Protein AF-A0A5B6YYH7-F1 (afdb_monomer_lite)

Structure (mmCIF, N/CA/C/O backbone):
data_AF-A0A5B6YYH7-F1
#
_entry.id   AF-A0A5B6YYH7-F1
#
loop_
_atom_site.group_PDB
_atom_site.id
_atom_site.type_symbol
_atom_site.label_atom_id
_atom_site.label_alt_id
_atom_site.label_comp_id
_atom_site.label_asym_id
_atom_site.label_entity_id
_atom_site.label_seq_id
_atom_site.pdbx_PDB_ins_code
_atom_site.Cartn_x
_atom_site.Cartn_y
_atom_site.Cartn_z
_atom_site.occupancy
_atom_site.B_iso_or_equiv
_atom_site.auth_seq_id
_atom_site.auth_comp_id
_atom_site.auth_asym_id
_atom_site.auth_atom_id
_atom_site.pdbx_PDB_model_num
ATOM 1 N N . ARG A 1 1 ? -18.263 -27.437 11.216 1.00 47.56 1 ARG A N 1
ATOM 2 C CA . ARG A 1 1 ? -17.140 -27.033 12.102 1.00 47.56 1 ARG A CA 1
ATOM 3 C C . ARG A 1 1 ? -16.261 -28.224 12.548 1.00 47.56 1 ARG A C 1
ATOM 5 O O . ARG A 1 1 ? -15.476 -28.057 13.463 1.00 47.56 1 ARG A O 1
ATOM 12 N N . THR A 1 2 ? -16.317 -29.389 11.886 1.00 45.94 2 THR A N 1
ATOM 13 C CA . THR A 1 2 ? -15.533 -30.598 12.245 1.00 45.94 2 THR A CA 1
ATOM 14 C C . THR A 1 2 ? -14.491 -31.024 11.202 1.00 45.94 2 THR A C 1
ATOM 16 O O . THR A 1 2 ? -13.766 -31.978 11.441 1.00 45.94 2 THR A O 1
ATOM 19 N N . TYR A 1 3 ? -14.368 -30.308 10.076 1.00 54.19 3 TYR A N 1
ATOM 20 C CA . TYR A 1 3 ? -13.426 -30.653 8.994 1.00 54.19 3 TYR A CA 1
ATOM 21 C C . TYR A 1 3 ? -12.489 -29.514 8.570 1.00 54.19 3 TYR A C 1
ATOM 23 O O . TYR A 1 3 ? -11.571 -29.731 7.789 1.00 54.19 3 TYR A O 1
ATOM 31 N N . CYS A 1 4 ? -12.681 -28.301 9.091 1.00 41.62 4 CYS A N 1
ATOM 32 C CA . CYS A 1 4 ? -11.793 -27.173 8.826 1.00 41.62 4 CYS A CA 1
ATOM 33 C C . CYS A 1 4 ? -11.231 -26.700 10.164 1.00 41.62 4 CYS A C 1
ATOM 35 O O . CYS A 1 4 ? -11.959 -26.116 10.965 1.00 41.62 4 CYS A O 1
ATOM 37 N N . MET A 1 5 ? -9.951 -26.979 10.407 1.00 47.28 5 MET A N 1
ATOM 38 C CA . MET A 1 5 ? -9.171 -26.447 11.531 1.00 47.28 5 MET A CA 1
ATOM 39 C C . MET A 1 5 ? -8.831 -24.968 11.273 1.00 47.28 5 MET A C 1
ATOM 41 O O . MET A 1 5 ? -7.671 -24.588 11.160 1.00 47.28 5 MET A O 1
ATOM 45 N N . GLY A 1 6 ? -9.857 -24.138 11.091 1.00 60.00 6 GLY A N 1
ATOM 46 C CA . GLY A 1 6 ? -9.721 -22.715 10.802 1.00 60.00 6 GLY A CA 1
ATOM 47 C C . GLY A 1 6 ? -11.075 -22.011 10.803 1.00 60.00 6 GLY A C 1
ATOM 48 O O . GLY A 1 6 ? -12.089 -22.589 10.401 1.00 60.00 6 GLY A O 1
ATOM 49 N N . GLU A 1 7 ? -11.100 -20.763 11.274 1.00 58.38 7 GLU A N 1
ATOM 50 C CA . GLU A 1 7 ? -12.265 -19.891 11.132 1.00 58.38 7 GLU A CA 1
ATOM 51 C C . GLU A 1 7 ? -12.514 -19.624 9.646 1.00 58.38 7 GLU A C 1
ATOM 53 O O . GLU A 1 7 ? -11.746 -18.935 8.975 1.00 58.38 7 GLU A O 1
ATOM 58 N N . LEU A 1 8 ? -13.606 -20.180 9.122 1.00 50.72 8 LEU A N 1
ATOM 59 C CA . LEU A 1 8 ? -14.076 -19.853 7.786 1.00 50.72 8 LEU A CA 1
ATOM 60 C C . LEU A 1 8 ? -14.674 -18.442 7.831 1.00 50.72 8 LEU A C 1
ATOM 62 O O . LEU A 1 8 ? -15.820 -18.259 8.245 1.00 50.72 8 LEU A O 1
ATOM 66 N N . ILE A 1 9 ? -13.889 -17.440 7.436 1.00 57.75 9 ILE A N 1
ATOM 67 C CA . ILE A 1 9 ? -14.374 -16.067 7.284 1.00 57.75 9 ILE A CA 1
ATOM 68 C C . ILE A 1 9 ? -15.453 -16.078 6.195 1.00 57.75 9 ILE A C 1
ATOM 70 O O . ILE A 1 9 ? -15.164 -16.361 5.031 1.00 57.75 9 ILE A O 1
ATOM 74 N N . ARG A 1 10 ? -16.711 -15.791 6.562 1.00 53.94 10 ARG A N 1
ATOM 75 C CA . ARG A 1 10 ? -17.771 -15.568 5.571 1.00 53.94 10 ARG A CA 1
ATOM 76 C C . ARG A 1 10 ? -17.393 -14.336 4.745 1.00 53.94 10 ARG A C 1
ATOM 78 O O . ARG A 1 10 ? -17.120 -13.294 5.340 1.00 53.94 10 ARG A O 1
ATOM 85 N N . PRO A 1 11 ? -17.400 -14.411 3.405 1.00 48.28 11 PRO A N 1
ATOM 86 C CA . PRO A 1 11 ? -17.229 -13.227 2.580 1.00 48.28 11 PRO A CA 1
ATOM 87 C C . PRO A 1 11 ? -18.373 -12.247 2.865 1.00 48.28 11 PRO A C 1
ATOM 89 O O . PRO A 1 11 ? -19.516 -12.480 2.473 1.00 48.28 11 PRO A O 1
ATOM 92 N N . GLY A 1 12 ? -18.081 -11.159 3.576 1.00 54.56 12 GLY A N 1
ATOM 93 C CA . GLY A 1 12 ? -18.967 -10.003 3.625 1.00 54.56 12 GLY A CA 1
ATOM 94 C C . GLY A 1 12 ? -19.023 -9.372 2.235 1.00 54.56 12 GLY A C 1
ATOM 95 O O . GLY A 1 12 ? -17.998 -9.214 1.577 1.00 54.56 12 GLY A O 1
ATOM 96 N N . GLN A 1 13 ? -20.216 -9.005 1.769 1.00 50.22 13 GLN A N 1
ATOM 97 C CA . GLN A 1 13 ? -20.475 -8.494 0.413 1.00 50.22 13 GLN A CA 1
ATOM 98 C C . GLN A 1 13 ? -19.799 -7.128 0.112 1.00 50.22 13 GLN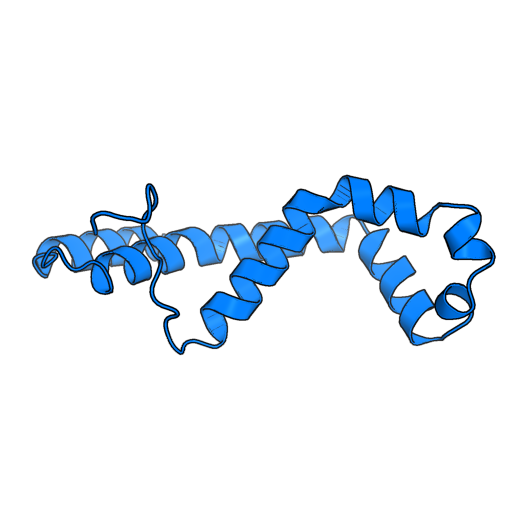 A C 1
ATOM 100 O O . GLN A 1 13 ? -19.995 -6.543 -0.955 1.00 50.22 13 GLN A O 1
ATOM 105 N N . THR A 1 14 ? -19.025 -6.563 1.043 1.00 56.22 14 THR A N 1
ATOM 106 C CA . THR A 1 14 ? -18.562 -5.177 0.977 1.00 56.22 14 THR A CA 1
ATOM 107 C C . THR A 1 14 ? -17.291 -5.040 0.136 1.00 56.22 14 THR A C 1
ATOM 109 O O . THR A 1 14 ? -16.187 -5.394 0.540 1.00 56.22 14 THR A O 1
ATOM 112 N N . ARG A 1 15 ? -17.434 -4.400 -1.032 1.00 54.44 15 ARG A N 1
ATOM 113 C CA . ARG A 1 15 ? -16.322 -3.978 -1.912 1.00 54.44 15 ARG A CA 1
ATOM 114 C C 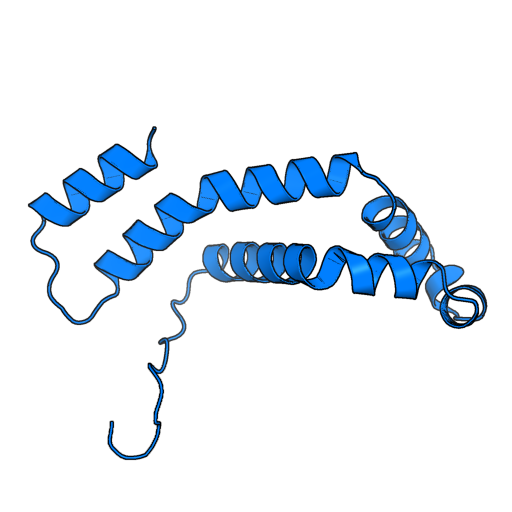. ARG A 1 15 ? -15.221 -3.186 -1.177 1.00 54.44 15 ARG A C 1
ATOM 116 O O . ARG A 1 15 ? -14.073 -3.176 -1.610 1.00 54.44 15 ARG A O 1
ATOM 123 N N . PHE A 1 16 ? -15.559 -2.546 -0.053 1.00 59.50 16 PHE A N 1
ATOM 124 C CA . PHE A 1 16 ? -14.614 -1.837 0.816 1.00 59.50 16 PHE A CA 1
ATOM 125 C C . PHE A 1 16 ? -13.589 -2.765 1.479 1.00 59.50 16 PHE A C 1
ATOM 127 O O . PHE A 1 16 ? -12.405 -2.430 1.513 1.00 59.50 16 PHE A O 1
ATOM 134 N N . ALA A 1 17 ? -14.011 -3.943 1.949 1.00 67.56 17 ALA A N 1
ATOM 135 C CA . ALA A 1 17 ? -13.096 -4.915 2.536 1.00 67.56 17 ALA A CA 1
ATOM 136 C C . ALA A 1 17 ? -12.120 -5.456 1.480 1.00 67.56 17 ALA A C 1
ATOM 138 O O . ALA A 1 17 ? -10.938 -5.616 1.767 1.00 67.56 17 ALA A O 1
ATOM 139 N N . THR A 1 18 ? -12.581 -5.652 0.239 1.00 76.75 18 THR A N 1
ATOM 140 C CA . THR A 1 18 ? -11.745 -6.135 -0.871 1.00 76.75 18 THR A CA 1
ATOM 141 C C . THR A 1 18 ? -10.574 -5.199 -1.164 1.00 76.75 18 THR A C 1
ATOM 143 O O . THR A 1 18 ? -9.436 -5.655 -1.239 1.00 76.75 18 THR A O 1
ATOM 146 N N . ASN A 1 19 ? -10.825 -3.890 -1.279 1.00 81.62 19 ASN A N 1
ATOM 147 C CA . ASN A 1 19 ? -9.770 -2.912 -1.568 1.00 81.62 19 ASN A CA 1
ATOM 148 C C . ASN A 1 19 ? -8.773 -2.777 -0.411 1.00 81.62 19 ASN A C 1
ATOM 150 O O . ASN A 1 19 ? -7.571 -2.678 -0.647 1.00 81.62 19 ASN A O 1
ATOM 154 N N . TYR A 1 20 ? -9.262 -2.802 0.832 1.00 84.25 20 TYR A N 1
ATOM 155 C CA . TYR A 1 20 ? -8.413 -2.774 2.023 1.00 84.25 20 TYR A CA 1
ATOM 156 C C . TYR A 1 20 ? -7.503 -4.006 2.102 1.00 84.25 20 TYR A C 1
ATOM 158 O O . TYR A 1 20 ? -6.290 -3.861 2.239 1.00 84.25 20 TYR A O 1
ATOM 166 N N . ILE A 1 21 ? -8.067 -5.207 1.937 1.00 84.81 21 ILE A N 1
ATOM 167 C CA . ILE A 1 21 ? -7.318 -6.471 1.963 1.00 84.81 21 ILE A CA 1
ATOM 168 C C . ILE A 1 21 ? -6.297 -6.518 0.820 1.00 84.81 21 ILE A C 1
ATOM 170 O O . ILE A 1 21 ? -5.155 -6.921 1.028 1.00 84.81 21 ILE A O 1
ATOM 174 N N . ALA A 1 22 ? -6.672 -6.061 -0.379 1.00 89.06 22 ALA A N 1
ATOM 175 C CA . ALA A 1 22 ? -5.752 -5.981 -1.509 1.00 89.06 22 ALA A CA 1
ATOM 176 C C . ALA A 1 22 ? -4.581 -5.027 -1.222 1.00 89.06 22 ALA A C 1
ATOM 178 O O . ALA A 1 22 ? -3.427 -5.380 -1.461 1.00 89.06 22 ALA A O 1
ATOM 179 N N . LEU A 1 23 ? -4.852 -3.840 -0.667 1.00 90.56 23 LEU A N 1
ATOM 180 C CA . LEU A 1 23 ? -3.807 -2.880 -0.314 1.00 90.56 23 LEU A CA 1
ATOM 181 C C . LEU A 1 23 ? -2.890 -3.417 0.791 1.00 90.56 23 LEU A C 1
ATOM 183 O O . LEU A 1 23 ? -1.675 -3.262 0.698 1.00 90.56 23 LEU A O 1
ATOM 187 N N . GLN A 1 24 ? -3.454 -4.093 1.793 1.00 90.69 24 GLN A N 1
ATOM 188 C CA . GLN A 1 24 ? -2.690 -4.763 2.840 1.00 90.69 24 GLN A CA 1
ATOM 189 C C . GLN A 1 24 ? -1.761 -5.837 2.251 1.00 90.69 24 GLN A C 1
ATOM 191 O O . GLN A 1 24 ? -0.566 -5.833 2.537 1.00 90.69 24 GLN A O 1
ATOM 196 N N . SER A 1 25 ? -2.270 -6.688 1.356 1.00 92.44 25 SER A N 1
ATOM 197 C CA . SER A 1 25 ? -1.462 -7.705 0.673 1.00 92.44 25 SER A CA 1
ATOM 198 C C . SER A 1 25 ? -0.322 -7.084 -0.148 1.00 92.44 25 SER A C 1
ATOM 200 O O . SER A 1 25 ? 0.812 -7.567 -0.105 1.00 92.44 25 SER A O 1
ATOM 202 N N . ILE A 1 26 ? -0.578 -5.966 -0.839 1.00 93.25 26 ILE A N 1
ATOM 203 C CA . ILE A 1 26 ? 0.453 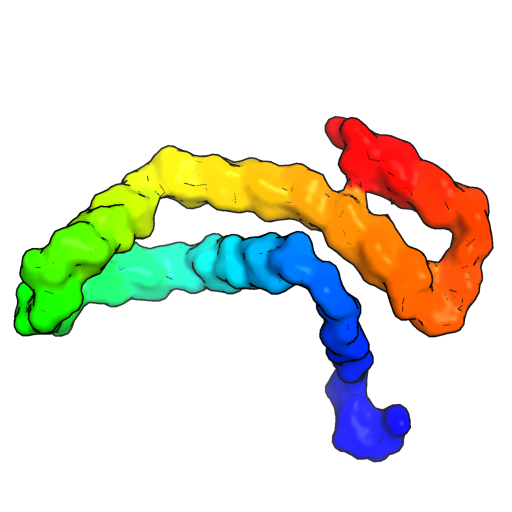-5.214 -1.573 1.00 93.25 26 ILE A CA 1
ATOM 204 C C . ILE A 1 26 ? 1.543 -4.695 -0.622 1.00 93.25 26 ILE A C 1
ATOM 206 O O . ILE A 1 26 ? 2.727 -4.785 -0.954 1.00 93.25 26 ILE A O 1
ATOM 210 N N . LEU A 1 27 ? 1.174 -4.172 0.555 1.00 93.62 27 LEU A N 1
ATOM 211 C CA . LEU A 1 27 ? 2.128 -3.715 1.575 1.00 93.62 27 LEU A CA 1
ATOM 212 C C . LEU A 1 27 ? 2.996 -4.862 2.107 1.00 93.62 27 LEU A C 1
ATOM 214 O O . LEU A 1 27 ? 4.213 -4.704 2.201 1.00 93.62 27 LEU A O 1
ATOM 218 N N . GLU A 1 28 ? 2.389 -6.009 2.412 1.00 94.19 28 GLU A N 1
ATOM 219 C CA . GLU A 1 28 ? 3.085 -7.208 2.903 1.00 94.19 28 GLU A CA 1
ATOM 220 C C . GLU A 1 28 ? 4.127 -7.713 1.892 1.00 94.19 28 GLU A C 1
ATOM 222 O O . GLU A 1 28 ? 5.235 -8.100 2.264 1.00 94.19 28 GLU A O 1
ATOM 227 N N . HIS A 1 29 ? 3.817 -7.623 0.596 1.00 94.75 29 HIS A N 1
ATOM 228 C CA . HIS A 1 29 ? 4.689 -8.087 -0.485 1.00 94.75 29 HIS A CA 1
ATOM 229 C C . HIS A 1 29 ? 5.589 -6.991 -1.076 1.00 94.75 29 HIS A C 1
ATOM 231 O O . HIS A 1 29 ? 6.246 -7.231 -2.094 1.00 94.75 29 HIS A O 1
ATOM 237 N N . LYS A 1 30 ? 5.690 -5.812 -0.441 1.00 93.44 30 LYS A N 1
ATOM 238 C CA . LYS A 1 30 ? 6.486 -4.663 -0.917 1.00 93.44 30 LYS A CA 1
ATOM 239 C C . LYS A 1 30 ? 7.871 -5.058 -1.432 1.00 93.44 30 LYS A C 1
ATOM 241 O O . LYS A 1 30 ? 8.225 -4.753 -2.569 1.00 93.44 30 LYS A O 1
ATOM 246 N N . ASN A 1 31 ? 8.648 -5.758 -0.606 1.00 94.19 31 ASN A N 1
ATOM 247 C CA . ASN A 1 31 ? 10.031 -6.118 -0.932 1.00 94.19 31 ASN A CA 1
ATOM 248 C C . ASN A 1 31 ? 10.119 -7.119 -2.094 1.00 94.19 31 ASN A C 1
ATOM 250 O O . ASN A 1 31 ? 11.121 -7.144 -2.807 1.00 94.19 31 ASN A O 1
ATOM 254 N N . GLY A 1 32 ? 9.108 -7.975 -2.261 1.00 95.44 32 GLY A N 1
ATOM 255 C CA . GLY A 1 32 ? 9.016 -8.901 -3.389 1.00 95.44 32 GLY A CA 1
ATOM 256 C C . GLY A 1 32 ? 8.678 -8.164 -4.681 1.00 95.44 32 GLY A C 1
ATOM 257 O O . GLY A 1 32 ? 9.356 -8.347 -5.687 1.00 95.44 32 GLY A O 1
ATOM 258 N N . LEU A 1 33 ? 7.700 -7.256 -4.626 1.00 94.62 33 LEU A N 1
ATOM 259 C CA . LEU A 1 33 ? 7.287 -6.427 -5.761 1.00 94.62 33 LEU A CA 1
ATOM 260 C C . LEU A 1 33 ? 8.419 -5.522 -6.255 1.00 94.62 33 LEU A C 1
ATOM 262 O O . LEU A 1 33 ? 8.655 -5.438 -7.457 1.00 94.62 33 LEU A O 1
ATOM 266 N N . GLN A 1 34 ? 9.151 -4.881 -5.341 1.00 95.06 34 GLN A N 1
ATOM 267 C CA . GLN A 1 34 ? 10.301 -4.055 -5.708 1.00 95.06 34 GLN A CA 1
ATOM 268 C C . GLN A 1 34 ? 11.391 -4.889 -6.386 1.00 95.06 34 GLN A C 1
ATOM 270 O O . GLN A 1 34 ? 11.836 -4.517 -7.466 1.00 95.06 34 GLN A O 1
ATOM 275 N N . ARG A 1 35 ? 11.746 -6.052 -5.819 1.00 95.88 35 ARG A N 1
ATOM 276 C CA . ARG A 1 35 ? 12.729 -6.968 -6.423 1.00 95.88 35 ARG A CA 1
ATOM 277 C C . ARG A 1 35 ? 12.306 -7.460 -7.804 1.00 95.88 35 ARG A C 1
ATOM 279 O O . ARG A 1 35 ? 13.126 -7.470 -8.717 1.00 95.88 35 ARG A O 1
ATOM 286 N N . MET A 1 36 ? 11.035 -7.831 -7.963 1.00 95.12 36 MET A N 1
ATOM 287 C CA . MET A 1 36 ? 10.477 -8.265 -9.244 1.00 95.12 36 MET A CA 1
ATOM 288 C C . MET A 1 36 ? 10.637 -7.173 -10.305 1.00 95.12 36 MET A C 1
ATOM 290 O O . MET A 1 36 ? 11.125 -7.450 -11.395 1.00 95.12 36 MET A O 1
ATOM 294 N N . LEU A 1 37 ? 10.283 -5.928 -9.982 1.00 92.56 37 LEU A N 1
ATOM 295 C CA . LEU A 1 37 ? 10.324 -4.819 -10.937 1.00 92.56 37 LEU A CA 1
ATOM 296 C C . LEU A 1 37 ? 11.736 -4.289 -11.224 1.00 92.56 37 LEU A C 1
ATOM 298 O O . LEU A 1 37 ? 11.928 -3.634 -12.241 1.00 92.56 37 LEU A O 1
ATOM 302 N N . THR A 1 38 ? 12.724 -4.596 -10.381 1.00 92.56 38 THR A N 1
ATOM 303 C CA . THR A 1 38 ? 14.144 -4.299 -10.647 1.00 92.56 38 THR A CA 1
ATOM 304 C C . THR A 1 38 ? 14.898 -5.446 -11.325 1.00 92.56 38 THR A C 1
ATOM 306 O O . THR A 1 38 ? 16.092 -5.318 -11.578 1.00 92.56 38 THR A O 1
ATOM 309 N N . SER A 1 39 ? 14.247 -6.583 -11.582 1.00 94.62 39 SER A N 1
ATOM 310 C CA . SER A 1 39 ? 14.897 -7.757 -12.174 1.00 94.62 39 SER A CA 1
ATOM 311 C C . SER A 1 39 ? 15.199 -7.584 -13.669 1.00 94.62 39 SER A C 1
ATOM 313 O O . SER A 1 39 ? 14.535 -6.828 -14.391 1.00 94.62 39 SER A O 1
ATOM 315 N N . GLU A 1 40 ? 16.185 -8.337 -14.163 1.00 93.25 40 GLU A N 1
ATOM 316 C CA . GLU A 1 40 ? 16.432 -8.438 -15.605 1.00 93.25 40 GLU A CA 1
ATOM 317 C C . GLU A 1 40 ? 15.234 -9.042 -16.348 1.00 93.25 40 GLU A C 1
ATOM 319 O O . GLU A 1 40 ? 14.905 -8.591 -17.447 1.00 93.25 40 GLU A O 1
ATOM 324 N N . ASP A 1 41 ? 14.546 -10.005 -15.732 1.00 93.00 41 ASP A N 1
ATOM 325 C CA . ASP A 1 41 ? 13.365 -10.656 -16.304 1.00 93.00 41 ASP A CA 1
ATOM 326 C C . ASP A 1 41 ? 12.245 -9.647 -16.572 1.00 93.00 41 ASP A C 1
ATOM 328 O O . ASP A 1 41 ? 11.650 -9.637 -17.654 1.00 93.00 41 ASP A O 1
ATOM 332 N N . TRP A 1 42 ? 12.006 -8.724 -15.631 1.00 92.12 42 TRP A N 1
ATOM 333 C CA . TRP A 1 42 ? 11.078 -7.616 -15.850 1.00 92.12 42 TRP A CA 1
ATOM 334 C C . TRP A 1 42 ? 11.523 -6.750 -17.025 1.00 92.12 42 TRP A C 1
ATOM 336 O O . TRP A 1 42 ? 10.728 -6.490 -17.929 1.00 92.12 42 TRP A O 1
ATOM 346 N N . SER A 1 43 ? 12.795 -6.353 -17.065 1.00 90.88 43 SER A N 1
ATOM 347 C CA . SER A 1 43 ? 13.339 -5.499 -18.129 1.00 90.88 43 SER A CA 1
ATOM 348 C C . SER A 1 43 ? 13.185 -6.124 -19.521 1.00 90.88 43 SER A C 1
ATOM 350 O O . SER A 1 43 ? 12.896 -5.418 -20.489 1.00 90.88 43 SER A O 1
ATOM 352 N N . ARG A 1 44 ? 13.301 -7.453 -19.621 1.00 92.81 44 ARG A N 1
ATOM 353 C CA . ARG A 1 44 ? 13.125 -8.221 -20.865 1.00 92.81 44 ARG A CA 1
ATOM 354 C C . ARG A 1 44 ? 11.656 -8.480 -21.224 1.00 92.81 44 ARG A C 1
ATOM 356 O O . ARG A 1 44 ? 11.364 -8.760 -22.386 1.00 92.81 44 ARG A O 1
ATOM 363 N N . SER A 1 45 ? 10.735 -8.365 -20.267 1.00 93.75 45 SER A N 1
ATOM 364 C CA . SER A 1 45 ? 9.307 -8.623 -20.478 1.00 93.75 45 SER A CA 1
ATOM 365 C C . SER A 1 45 ? 8.638 -7.612 -21.423 1.00 93.75 45 SER A C 1
ATOM 367 O O . SER A 1 45 ? 9.048 -6.457 -21.537 1.00 93.75 45 SER A O 1
ATOM 369 N N . ALA A 1 46 ? 7.545 -8.016 -22.076 1.00 93.31 46 ALA A N 1
ATOM 370 C CA . ALA A 1 46 ? 6.702 -7.083 -22.832 1.00 93.31 46 ALA A CA 1
ATOM 371 C C . ALA A 1 46 ? 6.033 -6.038 -21.914 1.00 93.31 46 ALA A C 1
ATOM 373 O O . ALA A 1 46 ? 5.816 -4.897 -22.322 1.00 93.31 46 ALA A O 1
ATOM 374 N N . ALA A 1 47 ? 5.765 -6.410 -20.656 1.00 89.44 47 ALA A N 1
ATOM 375 C CA . ALA A 1 47 ? 5.117 -5.553 -19.670 1.00 89.44 47 ALA A CA 1
ATOM 376 C C . ALA A 1 47 ? 5.966 -4.329 -19.288 1.00 89.44 47 ALA A C 1
ATOM 378 O O . ALA A 1 47 ? 5.406 -3.268 -19.040 1.00 89.44 47 ALA A O 1
ATOM 379 N N . SER A 1 48 ? 7.301 -4.411 -19.305 1.00 91.44 48 SER A N 1
ATOM 380 C CA . SER A 1 48 ? 8.155 -3.240 -19.031 1.00 91.44 48 SER A CA 1
ATOM 381 C C . SER A 1 48 ? 8.072 -2.163 -20.118 1.00 91.44 48 SER A C 1
ATOM 383 O O . SER A 1 48 ? 8.291 -0.976 -19.856 1.00 91.44 48 SER A O 1
ATOM 385 N N . LYS A 1 49 ? 7.742 -2.566 -21.349 1.00 92.38 49 LYS A N 1
ATOM 386 C CA . LYS A 1 49 ? 7.616 -1.674 -22.508 1.00 92.38 49 LYS A CA 1
ATOM 387 C C . LYS A 1 49 ? 6.222 -1.057 -22.598 1.00 92.38 49 LYS A C 1
ATOM 389 O O . LYS A 1 49 ? 6.094 0.062 -23.099 1.00 92.38 49 LYS A O 1
ATOM 394 N N . ASP A 1 50 ? 5.219 -1.755 -22.073 1.00 95.19 50 ASP A N 1
ATOM 395 C CA . ASP A 1 50 ? 3.830 -1.317 -22.033 1.00 95.19 50 ASP A CA 1
ATOM 396 C C . ASP A 1 50 ? 3.635 -0.048 -21.167 1.00 95.19 50 ASP A C 1
ATOM 398 O O . ASP A 1 50 ? 4.191 0.055 -20.064 1.00 95.19 50 ASP A O 1
ATOM 402 N N . PRO A 1 51 ? 2.834 0.943 -21.615 1.00 94.81 51 PRO A N 1
ATOM 403 C CA . PRO A 1 51 ? 2.564 2.146 -20.834 1.00 94.81 51 PRO A CA 1
ATOM 404 C C . PRO A 1 51 ? 1.977 1.880 -19.442 1.00 94.81 51 PRO A C 1
ATOM 406 O O . PRO A 1 51 ? 2.264 2.646 -18.519 1.00 94.81 51 PRO A O 1
ATOM 409 N N . ALA A 1 52 ? 1.163 0.835 -19.253 1.00 93.88 52 ALA A N 1
ATOM 410 C CA . ALA A 1 52 ? 0.634 0.496 -17.935 1.00 93.88 52 ALA A CA 1
ATOM 411 C C . ALA A 1 52 ? 1.721 -0.086 -17.029 1.00 93.88 52 ALA A C 1
ATOM 413 O O . ALA A 1 52 ? 1.844 0.351 -15.883 1.00 93.88 52 A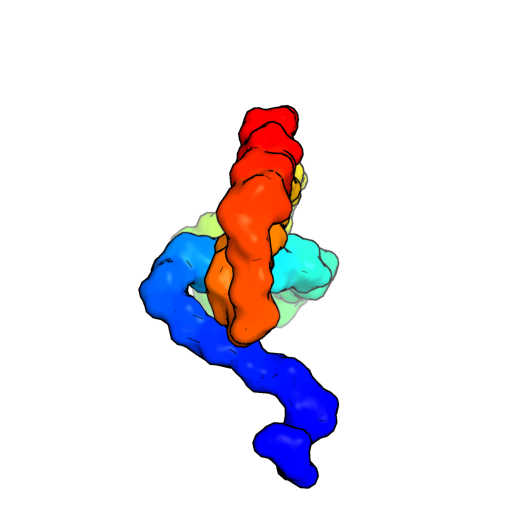LA A O 1
ATOM 414 N N . GLY A 1 53 ? 2.566 -0.979 -17.546 1.00 93.31 53 GLY A N 1
ATOM 415 C CA . GLY A 1 53 ? 3.690 -1.521 -16.782 1.00 93.31 53 GLY A CA 1
ATOM 416 C C . GLY A 1 53 ? 4.694 -0.449 -16.352 1.00 93.31 53 GLY A C 1
ATOM 417 O O . GLY A 1 53 ? 5.138 -0.455 -15.203 1.00 93.31 53 GLY A O 1
ATOM 418 N N . LYS A 1 54 ? 4.958 0.562 -17.192 1.00 94.50 54 LYS A N 1
ATOM 419 C CA . LYS A 1 54 ? 5.775 1.731 -16.806 1.00 94.50 54 LYS A CA 1
ATOM 420 C C . LYS A 1 54 ? 5.166 2.529 -15.648 1.00 94.50 54 LYS A C 1
ATOM 422 O O . LYS A 1 54 ? 5.891 2.943 -14.743 1.00 94.50 54 LYS A O 1
ATOM 427 N N . ARG A 1 55 ? 3.840 2.723 -15.635 1.00 95.38 55 ARG A N 1
ATOM 428 C CA . ARG A 1 55 ? 3.139 3.391 -14.518 1.00 95.38 55 ARG A CA 1
ATOM 429 C C . ARG A 1 55 ? 3.221 2.582 -13.225 1.00 95.38 55 ARG A C 1
ATOM 431 O O . ARG A 1 55 ? 3.447 3.160 -12.162 1.00 95.38 55 ARG A O 1
ATOM 438 N N . VAL A 1 56 ? 3.058 1.261 -13.313 1.00 93.69 56 VAL A N 1
ATOM 439 C CA . VAL A 1 56 ? 3.195 0.351 -12.163 1.00 93.69 56 VAL A CA 1
ATOM 440 C C . VAL A 1 56 ? 4.618 0.403 -11.616 1.00 93.69 56 VAL A C 1
ATOM 442 O O . VAL A 1 56 ? 4.797 0.622 -10.421 1.00 93.69 56 VAL A O 1
ATOM 445 N N . HIS A 1 57 ? 5.625 0.313 -12.486 1.00 94.19 57 HIS A N 1
ATOM 446 C CA . HIS A 1 57 ? 7.034 0.441 -12.121 1.00 94.19 57 HIS A CA 1
ATOM 447 C C . HIS A 1 57 ? 7.324 1.757 -11.385 1.00 94.19 57 HIS A C 1
ATOM 449 O O . HIS A 1 57 ? 7.874 1.746 -10.284 1.00 94.19 57 HIS A O 1
ATOM 455 N N . ALA A 1 58 ? 6.872 2.891 -11.931 1.00 95.31 58 ALA A N 1
ATOM 456 C CA . ALA A 1 58 ? 7.039 4.194 -11.288 1.00 95.31 58 ALA A CA 1
ATOM 457 C C . ALA A 1 58 ? 6.323 4.289 -9.928 1.00 95.31 58 ALA A C 1
ATOM 459 O O . ALA A 1 58 ? 6.825 4.929 -9.008 1.00 95.31 58 ALA A O 1
ATOM 460 N N . THR A 1 59 ? 5.162 3.647 -9.780 1.00 95.25 59 THR A N 1
ATOM 461 C CA . THR A 1 59 ? 4.371 3.670 -8.540 1.00 95.25 59 THR A CA 1
ATOM 462 C C . THR A 1 59 ? 5.007 2.814 -7.445 1.00 95.25 59 THR A C 1
ATOM 464 O O . THR A 1 59 ? 5.167 3.280 -6.320 1.00 95.25 59 THR A O 1
ATOM 467 N N . ILE A 1 60 ? 5.422 1.589 -7.771 1.00 94.81 60 ILE A N 1
ATOM 468 C CA . ILE A 1 60 ? 6.014 0.630 -6.823 1.00 94.81 60 ILE A CA 1
ATOM 469 C C . ILE A 1 60 ? 7.412 1.067 -6.363 1.00 94.81 60 ILE A C 1
ATOM 471 O O . ILE A 1 60 ? 7.785 0.828 -5.211 1.00 94.81 60 ILE A O 1
ATOM 475 N N . LEU A 1 61 ? 8.181 1.755 -7.211 1.00 94.19 61 LEU A N 1
ATOM 476 C CA . LEU A 1 61 ? 9.473 2.321 -6.811 1.00 94.19 61 LEU A CA 1
ATOM 477 C C . LEU A 1 61 ? 9.363 3.666 -6.079 1.00 94.19 61 LEU A C 1
ATOM 479 O O . LEU A 1 61 ? 10.351 4.123 -5.512 1.00 94.19 61 LEU A O 1
ATOM 483 N N . ASN A 1 62 ? 8.184 4.290 -6.030 1.00 96.25 62 ASN A N 1
ATOM 484 C CA . ASN A 1 62 ? 7.987 5.561 -5.338 1.00 96.25 62 ASN A CA 1
ATOM 485 C C . ASN A 1 62 ? 7.811 5.358 -3.817 1.00 96.25 62 ASN A C 1
ATOM 487 O O . ASN A 1 62 ? 6.798 4.801 -3.389 1.00 96.25 62 ASN A O 1
ATOM 491 N N . PRO A 1 63 ? 8.707 5.881 -2.958 1.00 94.38 63 PRO A N 1
ATOM 492 C CA . PRO A 1 63 ? 8.568 5.767 -1.503 1.00 94.38 63 PRO A CA 1
ATOM 493 C C . PRO A 1 63 ? 7.262 6.376 -0.967 1.00 94.38 63 PRO A C 1
ATOM 495 O O . PRO A 1 63 ? 6.613 5.789 -0.101 1.00 94.38 63 PRO A O 1
ATOM 498 N N . LYS A 1 64 ? 6.811 7.497 -1.553 1.00 95.81 64 LYS A N 1
ATOM 499 C CA . LYS A 1 64 ? 5.584 8.204 -1.141 1.00 95.81 64 LYS A CA 1
ATOM 500 C C . LYS A 1 64 ? 4.313 7.398 -1.399 1.00 95.81 64 LYS A C 1
ATOM 502 O O . LYS A 1 64 ? 3.272 7.713 -0.823 1.00 95.81 64 LYS A O 1
ATOM 507 N N . PHE A 1 65 ? 4.349 6.430 -2.316 1.00 95.06 65 PHE A N 1
ATOM 508 C CA . PHE A 1 65 ? 3.225 5.519 -2.527 1.00 95.06 65 PHE A CA 1
ATOM 509 C C . PHE A 1 65 ? 3.049 4.620 -1.301 1.00 95.06 65 PHE A C 1
ATOM 511 O O . PHE A 1 65 ? 1.952 4.545 -0.759 1.00 95.06 65 PHE A O 1
ATOM 518 N N . TRP A 1 66 ? 4.138 4.025 -0.813 1.00 95.88 66 TRP A N 1
ATOM 519 C CA . TRP A 1 66 ? 4.124 3.127 0.343 1.00 95.88 66 TRP A CA 1
ATOM 520 C C . TRP A 1 66 ? 3.701 3.825 1.632 1.00 95.88 66 TRP A C 1
ATOM 522 O O . TRP A 1 66 ? 2.914 3.271 2.392 1.00 95.88 66 TRP A O 1
ATOM 532 N N . GLU A 1 67 ? 4.178 5.048 1.859 1.00 95.56 67 GLU A N 1
ATOM 533 C CA . GLU A 1 67 ? 3.760 5.864 3.007 1.00 95.56 67 GLU A CA 1
ATOM 534 C C . GLU A 1 67 ? 2.254 6.139 2.983 1.00 95.56 67 GLU A C 1
ATOM 536 O O . GLU A 1 67 ? 1.563 5.959 3.986 1.00 95.56 67 GLU A O 1
ATOM 541 N N . ARG A 1 68 ? 1.723 6.527 1.816 1.00 95.00 68 ARG A N 1
ATOM 542 C CA . ARG A 1 68 ? 0.287 6.770 1.640 1.00 95.00 68 ARG A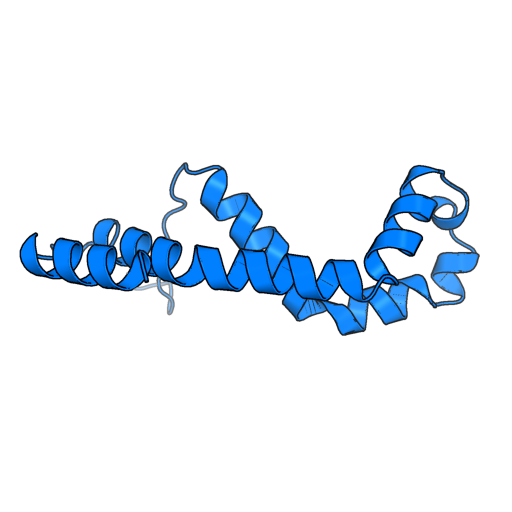 CA 1
ATOM 543 C C . ARG A 1 68 ? -0.530 5.493 1.784 1.00 95.00 68 ARG A C 1
ATOM 545 O O . ARG A 1 68 ? -1.547 5.515 2.467 1.00 95.00 68 ARG A O 1
ATOM 552 N N . ALA A 1 69 ? -0.085 4.395 1.180 1.00 92.75 69 ALA A N 1
ATOM 553 C CA . ALA A 1 69 ? -0.744 3.099 1.278 1.00 92.75 69 ALA A CA 1
ATOM 554 C C . ALA A 1 69 ? -0.808 2.616 2.734 1.00 92.75 69 ALA A C 1
ATOM 556 O O . ALA A 1 69 ? -1.876 2.219 3.194 1.00 92.75 69 ALA A O 1
ATOM 557 N N . LYS A 1 70 ? 0.296 2.742 3.481 1.00 94.12 70 LYS A N 1
ATOM 558 C CA . LYS A 1 70 ? 0.338 2.425 4.910 1.00 94.12 70 LYS A CA 1
ATOM 559 C C . LYS A 1 70 ? -0.636 3.292 5.704 1.00 94.12 70 LYS A C 1
ATOM 561 O O . LYS A 1 70 ? -1.470 2.752 6.414 1.00 94.12 70 LYS A O 1
ATOM 566 N N . LYS A 1 71 ? -0.626 4.611 5.490 1.00 94.00 71 LYS A N 1
ATOM 567 C CA . LYS A 1 71 ? -1.566 5.527 6.154 1.00 94.00 71 LYS A CA 1
ATOM 568 C C . LYS A 1 71 ? -3.029 5.156 5.894 1.00 94.00 71 LYS A C 1
ATOM 570 O O . LYS A 1 71 ? -3.849 5.225 6.802 1.00 94.00 71 LYS A O 1
ATOM 575 N N . VAL A 1 72 ? -3.370 4.770 4.663 1.00 91.62 72 VAL A N 1
ATOM 576 C CA . VAL A 1 72 ? -4.726 4.313 4.329 1.00 91.62 72 VAL A CA 1
ATOM 577 C C . VAL A 1 72 ? -5.069 3.041 5.101 1.00 91.62 72 VAL A C 1
ATOM 579 O O . VAL A 1 72 ? -6.147 2.980 5.685 1.00 91.62 72 VAL A O 1
ATOM 582 N N . VAL A 1 73 ? -4.171 2.054 5.144 1.00 90.19 73 VAL A N 1
ATOM 583 C CA . VAL A 1 73 ? -4.391 0.811 5.900 1.00 90.19 73 VAL A CA 1
ATOM 584 C C . VAL A 1 73 ? -4.547 1.089 7.396 1.00 90.19 73 VAL A C 1
ATOM 586 O O . VAL A 1 73 ? -5.502 0.593 7.990 1.00 90.19 73 VAL A O 1
ATOM 589 N N . ASP A 1 74 ? -3.703 1.942 7.974 1.00 90.12 74 ASP A N 1
ATOM 590 C CA . ASP A 1 74 ? -3.756 2.310 9.393 1.00 90.12 74 ASP A CA 1
ATOM 591 C C . ASP A 1 74 ? -5.102 2.975 9.758 1.00 90.12 74 ASP A C 1
ATOM 593 O O . ASP A 1 74 ? -5.699 2.653 10.782 1.00 90.12 74 ASP A O 1
ATOM 597 N N . ILE A 1 75 ? -5.644 3.841 8.887 1.00 90.12 75 ILE A N 1
ATOM 598 C CA . ILE A 1 75 ? -6.968 4.472 9.076 1.00 90.12 75 ILE A CA 1
ATOM 599 C C . ILE A 1 75 ? -8.110 3.444 8.997 1.00 90.12 75 ILE A C 1
ATOM 601 O O . ILE A 1 75 ? -9.112 3.558 9.702 1.00 90.12 75 ILE A O 1
ATOM 605 N N . HIS A 1 76 ? -7.992 2.446 8.120 1.00 87.06 76 HIS A N 1
ATOM 606 C CA . HIS A 1 76 ? -9.057 1.463 7.896 1.00 87.06 76 HIS A CA 1
ATOM 607 C C . HIS A 1 76 ? -9.031 0.311 8.903 1.00 87.06 76 HIS A C 1
ATOM 609 O O . HIS A 1 76 ? -10.069 -0.309 9.134 1.00 87.06 76 HIS A O 1
ATOM 615 N N . GLU A 1 77 ? -7.886 0.025 9.523 1.00 86.31 77 GLU A N 1
ATOM 616 C CA . GLU A 1 77 ? -7.731 -1.049 10.505 1.00 86.31 77 GLU A CA 1
ATOM 617 C C . GLU A 1 77 ? -8.765 -0.997 11.650 1.00 86.31 77 GLU A C 1
ATOM 619 O O . GLU A 1 77 ? -9.429 -2.014 11.893 1.00 86.31 77 GLU A O 1
ATOM 624 N N . PRO A 1 78 ? -8.979 0.132 12.358 1.00 88.69 78 PRO A N 1
ATOM 625 C CA . PRO A 1 78 ? -9.958 0.170 13.439 1.00 88.69 78 PRO A CA 1
ATOM 626 C C . PRO A 1 78 ? -11.397 0.000 12.932 1.00 88.69 78 PRO A C 1
ATOM 628 O O . PRO A 1 78 ? -12.197 -0.671 13.583 1.00 88.69 78 PRO A O 1
ATOM 631 N N . ILE A 1 79 ? -11.719 0.516 11.741 1.00 87.19 79 ILE A N 1
ATOM 632 C CA . ILE A 1 79 ? -13.031 0.329 11.102 1.00 87.19 79 ILE A CA 1
ATOM 633 C C . ILE A 1 79 ? -13.248 -1.154 10.777 1.00 87.19 79 ILE A C 1
ATOM 635 O O . ILE A 1 79 ? -14.299 -1.715 11.087 1.00 87.19 79 ILE A O 1
ATOM 639 N N . ALA A 1 80 ? -12.234 -1.818 10.220 1.00 83.38 80 ALA A N 1
ATOM 640 C CA . ALA A 1 80 ? -12.276 -3.246 9.929 1.00 83.38 80 ALA A CA 1
ATOM 641 C C . ALA A 1 80 ? -12.455 -4.090 11.205 1.00 83.38 80 ALA A C 1
ATOM 643 O O . ALA A 1 80 ? -13.178 -5.086 11.179 1.00 83.38 80 ALA A O 1
ATOM 644 N N . LYS A 1 81 ? -11.856 -3.688 12.337 1.00 83.25 81 LYS A N 1
ATOM 645 C CA . LYS A 1 81 ? -12.062 -4.339 13.646 1.00 83.25 81 LYS A CA 1
ATOM 646 C C . LYS A 1 81 ? -13.505 -4.203 14.141 1.00 83.25 81 LYS A C 1
ATOM 648 O O . LYS A 1 81 ? -14.068 -5.189 14.610 1.00 83.25 81 LYS A O 1
ATOM 653 N N . VAL A 1 82 ? -14.114 -3.021 14.007 1.00 84.75 82 VAL A N 1
ATOM 654 C CA . VAL A 1 82 ? -15.529 -2.810 14.366 1.00 84.75 82 VAL A CA 1
ATOM 655 C C . VAL A 1 82 ? -16.441 -3.673 13.499 1.00 84.75 82 VAL A C 1
ATOM 657 O O . VAL A 1 82 ? -17.302 -4.364 14.036 1.00 84.75 82 VAL A O 1
ATOM 660 N N . LEU A 1 83 ? -16.225 -3.688 12.181 1.00 81.19 83 LEU A N 1
ATOM 661 C CA . LEU A 1 83 ? -17.017 -4.504 11.256 1.00 81.19 83 LEU A CA 1
ATOM 662 C C . LEU A 1 83 ? -16.922 -5.996 11.594 1.00 81.19 83 LEU A C 1
ATOM 664 O O . LEU A 1 83 ? -17.948 -6.648 11.740 1.00 81.19 83 LEU A O 1
ATOM 668 N N . LYS A 1 84 ? -15.712 -6.515 11.847 1.00 79.88 84 LYS A N 1
ATOM 669 C CA . LYS A 1 84 ? -15.520 -7.905 12.298 1.00 79.88 84 LYS A CA 1
ATOM 670 C C . LYS A 1 84 ? -16.269 -8.222 13.595 1.00 79.88 84 LYS A C 1
ATOM 672 O O . LYS A 1 84 ? -16.757 -9.335 13.757 1.00 79.88 84 LYS A O 1
ATOM 677 N N . MET A 1 85 ? -16.351 -7.269 14.524 1.00 79.31 85 MET A N 1
ATOM 678 C CA . MET A 1 85 ? -17.083 -7.451 15.780 1.00 79.31 85 MET A CA 1
ATOM 679 C C . MET A 1 85 ? -18.604 -7.474 15.574 1.00 79.31 85 MET A C 1
ATOM 681 O O . MET A 1 85 ? -19.289 -8.209 16.278 1.00 79.31 85 MET A O 1
ATOM 685 N N . VAL A 1 86 ? -19.125 -6.692 14.624 1.00 76.94 86 VAL A N 1
ATOM 686 C CA . VAL A 1 86 ? -20.550 -6.693 14.250 1.00 76.94 86 VAL A CA 1
ATOM 687 C C .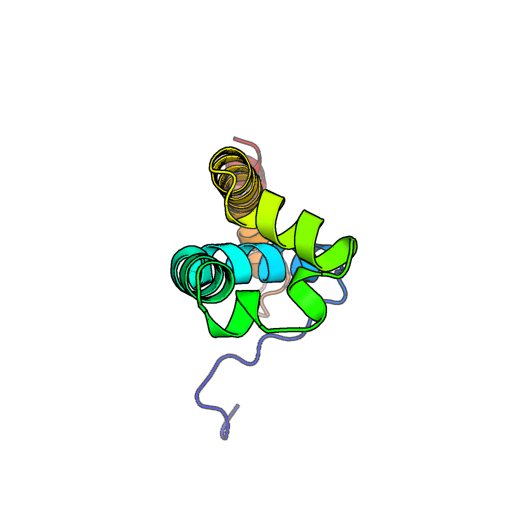 VAL A 1 86 ? -20.924 -7.966 13.485 1.00 76.94 86 VAL A C 1
ATOM 689 O O . VAL A 1 86 ? -21.987 -8.528 13.731 1.00 76.94 86 VAL A O 1
ATOM 692 N N . ASP A 1 87 ? -20.038 -8.443 12.607 1.00 75.00 87 ASP A N 1
ATOM 693 C CA . ASP A 1 87 ? -20.246 -9.648 11.793 1.00 75.00 87 ASP A CA 1
ATOM 694 C C . ASP A 1 87 ? -20.038 -10.963 12.577 1.00 75.00 87 ASP A C 1
ATOM 696 O O . ASP A 1 87 ? -20.408 -12.041 12.105 1.00 75.00 87 ASP A O 1
ATOM 700 N N . GLY A 1 88 ? -19.435 -10.908 13.770 1.00 68.88 88 GLY A N 1
ATOM 701 C CA . GLY A 1 88 ? -19.192 -12.080 14.609 1.00 68.88 88 GLY A CA 1
ATOM 702 C C . GLY A 1 88 ? -20.486 -12.719 15.130 1.00 68.88 88 GLY A C 1
ATOM 703 O O . GLY A 1 88 ? -21.346 -12.048 15.689 1.00 68.88 88 GLY A O 1
ATOM 704 N N . GLU A 1 89 ? -20.609 -14.051 15.030 1.00 55.41 89 GLU A N 1
ATOM 705 C CA . GLU A 1 89 ? -21.780 -14.812 15.522 1.00 55.41 89 GLU A CA 1
ATOM 706 C C . GLU A 1 89 ? -22.041 -14.628 17.034 1.00 55.41 89 GLU A C 1
ATOM 708 O O . GLU A 1 89 ? -23.164 -14.811 17.513 1.00 55.41 89 GLU A O 1
ATOM 713 N N . ARG A 1 90 ? -21.013 -14.247 17.808 1.00 60.78 90 ARG A N 1
ATOM 714 C CA . ARG A 1 90 ? -21.187 -13.794 19.192 1.00 60.78 90 ARG A CA 1
ATOM 715 C C . ARG A 1 90 ? -21.868 -12.431 19.158 1.00 60.78 90 ARG A C 1
ATOM 717 O O . ARG A 1 90 ? -21.212 -11.451 18.834 1.00 60.78 90 ARG A O 1
ATOM 724 N N . LYS A 1 91 ? -23.148 -12.375 19.553 1.00 62.91 91 LYS A N 1
ATOM 725 C CA . LYS A 1 91 ? -23.910 -11.131 19.760 1.00 62.91 91 LYS A CA 1
ATOM 726 C C . LYS A 1 91 ? -23.088 -10.137 20.587 1.00 62.91 91 LYS A C 1
ATOM 728 O O . LYS A 1 91 ? -23.110 -10.181 21.817 1.00 62.91 91 LYS A O 1
ATOM 733 N N . ALA A 1 92 ? -22.367 -9.241 19.921 1.00 62.72 92 ALA A N 1
ATOM 734 C CA . ALA A 1 92 ? -21.770 -8.098 20.576 1.00 62.72 92 ALA A CA 1
ATOM 735 C C . ALA A 1 92 ? -22.929 -7.251 21.108 1.00 62.72 92 ALA A C 1
ATOM 737 O O . ALA A 1 92 ? -23.794 -6.811 20.351 1.00 62.72 92 ALA A O 1
ATOM 738 N N . THR A 1 93 ? -23.003 -7.060 22.422 1.00 75.50 93 THR A N 1
ATOM 739 C CA . THR A 1 93 ? -24.002 -6.155 22.995 1.00 75.50 93 THR A CA 1
ATOM 740 C C . THR A 1 93 ? -23.709 -4.735 22.502 1.00 75.50 93 THR A C 1
ATOM 742 O O . THR A 1 93 ? -22.548 -4.319 22.516 1.00 75.50 93 THR A O 1
ATOM 745 N N . MET A 1 94 ? -24.743 -3.985 22.104 1.00 82.62 94 MET A N 1
ATOM 746 C CA . MET A 1 94 ? -24.632 -2.622 21.548 1.00 82.62 94 MET A CA 1
ATOM 747 C C . MET A 1 94 ? -23.642 -1.682 22.273 1.00 82.62 94 MET A C 1
ATOM 749 O O . MET A 1 94 ? -22.932 -0.955 21.575 1.00 82.62 94 MET A O 1
ATOM 753 N N . PRO A 1 95 ? -23.501 -1.708 23.617 1.00 82.75 95 PRO A N 1
ATOM 754 C CA . PRO A 1 95 ? -22.499 -0.897 24.317 1.00 82.75 95 PRO A CA 1
ATOM 755 C C . PRO A 1 95 ? -21.047 -1.148 23.871 1.00 82.75 95 PRO A C 1
ATOM 757 O O . PRO A 1 95 ? -20.273 -0.204 23.746 1.00 82.75 95 PRO A O 1
ATOM 760 N N . TYR A 1 96 ? -20.674 -2.394 23.562 1.00 81.88 96 TYR A N 1
ATOM 761 C CA . TYR A 1 96 ? -19.319 -2.733 23.106 1.00 81.88 96 TYR A CA 1
ATOM 762 C C . TYR A 1 96 ? -19.060 -2.249 21.677 1.00 81.88 96 TYR A C 1
ATOM 764 O O . TYR A 1 96 ? -17.972 -1.757 21.377 1.00 81.88 96 TYR A O 1
ATOM 772 N N . VAL A 1 97 ? -20.070 -2.342 20.806 1.00 83.62 97 VAL A N 1
ATOM 773 C CA . VAL A 1 97 ? -20.007 -1.799 19.440 1.00 83.62 97 VAL A CA 1
ATOM 774 C C . VAL A 1 97 ? -19.824 -0.286 19.476 1.00 83.62 97 VAL A C 1
ATOM 776 O O . VAL A 1 97 ? -18.972 0.247 18.768 1.00 83.62 97 VAL A O 1
ATOM 779 N N . TYR A 1 98 ? -20.559 0.400 20.353 1.00 85.00 98 TYR A N 1
ATOM 780 C CA . TYR A 1 98 ? -20.449 1.845 20.535 1.00 85.00 98 TYR A CA 1
ATOM 781 C C . TYR A 1 98 ? -19.055 2.283 21.009 1.00 85.00 98 TYR A C 1
ATOM 783 O O . TYR A 1 98 ? -18.459 3.189 20.425 1.00 85.00 98 TYR A O 1
ATOM 791 N N . GLU A 1 99 ? -18.493 1.597 22.006 1.00 85.62 99 GLU A N 1
ATOM 792 C CA . GLU A 1 99 ? -17.128 1.852 22.482 1.00 85.62 99 GLU A CA 1
ATOM 793 C C . GLU A 1 99 ? -16.075 1.623 21.388 1.00 85.62 99 GLU A C 1
ATOM 795 O O . GLU A 1 99 ? -15.178 2.447 21.198 1.00 85.62 99 GLU A O 1
ATOM 800 N N . ALA A 1 100 ? -16.191 0.543 20.612 1.00 85.44 100 ALA A N 1
ATOM 801 C CA . ALA A 1 100 ? -15.257 0.276 19.520 1.00 85.44 100 ALA A CA 1
ATOM 802 C C . ALA A 1 100 ? -15.366 1.312 18.387 1.00 85.44 100 ALA A C 1
ATOM 804 O O . ALA A 1 100 ? -14.342 1.743 17.861 1.00 85.44 100 ALA A O 1
ATOM 805 N N . MET A 1 101 ? -16.577 1.775 18.052 1.00 88.00 101 MET A N 1
ATOM 806 C CA . MET A 1 101 ? -16.778 2.874 17.097 1.00 88.00 101 MET A CA 1
ATOM 807 C C . MET A 1 101 ? -16.157 4.184 17.588 1.00 88.00 101 MET A C 1
ATOM 809 O O . MET A 1 101 ? -15.548 4.908 16.801 1.00 88.00 101 MET A O 1
ATOM 813 N N . LYS A 1 102 ? -16.280 4.492 18.886 1.00 87.56 102 LYS A N 1
ATOM 814 C CA . LYS A 1 102 ? -15.666 5.684 19.488 1.00 87.56 102 LYS A CA 1
ATOM 815 C C . LYS A 1 102 ? -14.141 5.639 19.382 1.00 87.56 102 LYS A C 1
ATOM 817 O O . LYS A 1 102 ? -13.539 6.644 19.024 1.00 87.56 102 LYS A O 1
ATOM 822 N N . ARG A 1 103 ? -13.534 4.474 19.631 1.00 84.69 103 ARG A N 1
ATOM 823 C CA . ARG A 1 103 ? -12.088 4.251 19.461 1.00 84.69 103 ARG A CA 1
ATOM 824 C C . ARG A 1 103 ? -11.652 4.334 18.001 1.00 84.69 103 ARG A C 1
ATOM 826 O O . ARG A 1 103 ? -10.582 4.849 17.732 1.00 84.69 103 ARG A O 1
ATOM 833 N N . ALA A 1 104 ? -12.480 3.869 17.066 1.00 86.19 104 ALA A N 1
ATOM 834 C CA . ALA A 1 104 ? -12.175 3.921 15.637 1.00 86.19 104 ALA A CA 1
ATOM 835 C C . ALA A 1 104 ? -12.253 5.324 15.017 1.00 86.19 104 ALA A C 1
ATOM 837 O O . ALA A 1 104 ? -11.800 5.518 13.894 1.00 86.19 104 ALA A O 1
ATOM 838 N N . ARG A 1 105 ? -12.864 6.285 15.719 1.00 80.00 105 ARG A N 1
ATOM 839 C CA . ARG A 1 105 ? -12.959 7.687 15.293 1.00 80.00 105 ARG A CA 1
ATOM 840 C C . ARG A 1 105 ? -11.713 8.509 15.651 1.00 80.00 105 ARG A C 1
ATOM 842 O O . ARG A 1 105 ? -11.522 9.562 15.046 1.00 80.00 105 ARG A O 1
ATOM 849 N N . GLN A 1 106 ? -10.959 8.086 16.665 1.00 61.41 106 GLN A N 1
ATOM 850 C CA . GLN A 1 106 ? -9.735 8.750 17.130 1.00 61.41 106 GLN A CA 1
ATOM 851 C C . GLN A 1 106 ? -8.574 8.471 16.179 1.00 61.41 106 GLN A C 1
ATOM 853 O O . GLN A 1 106 ? -7.764 9.404 15.994 1.00 61.41 106 GLN A O 1
#

InterPro domains:
  IPR012337 Ribonuclease H-like superfamily [SSF53098] (5-103)

Radius of gyration: 18.98 Å; chains: 1; bounding box: 41×39×47 Å

Sequence (106 aa):
RTYCMGELIRPGQTRFATNYIALQSILEHKNGLQRMLTSEDWSRSAASKDPAGKRVHATILNPKFWERAKKVVDIHEPIAKVLKMVDGERKATMPYVYEAMKRARQ

pLDDT: mean 82.45, std 15.28, range [41.62, 96.25]

Foldseek 3Di:
DPPDPDPPPDDDPDPVVVVLVVLVVCLVCLVVLLPVCPDPVVVPDPLCVDPVSVVVSVLSPDPVNSVVSVVVNVLCVLVVVLVCVVPDPPPDDPVVSVVSVVVSVD

Secondary structure (DSSP, 8-state):
--S-SS------S-HHHHHHHHHHHHHHTHHHHHHHHTSHHHHHSHHHHSHHHHHHHHHHT-HHHHHHHHHHHHHHHHHHHHHHHHHSSS---HHHHHHHHHHHT-

Organism: Davidia involucrata (NCBI:txid16924)